Protein AF-A0A7S2EHN1-F1 (afdb_monomer_lite)

pLDDT: mean 71.37, std 20.33, range [29.14, 96.12]

Foldseek 3Di:
DDDDDDDDPPPPPDPPDFPVPDDDDVVVVLVVLCVVQVVVDDVSNVVSVVVVPPPPPPPDPCPGPLLVDDDDDDPPPPVVPDVDPVFAEDEAEQCFLVPVVVVVLVVLVCLVVVVDPDDPDPPVPDDRDDDYHYYYHHSDVVRVVNSVVVVVVD

Structure (mmCIF, N/CA/C/O backbone):
data_AF-A0A7S2EHN1-F1
#
_entry.id   AF-A0A7S2EHN1-F1
#
loop_
_atom_site.group_PDB
_atom_site.id
_atom_site.type_symbol
_atom_site.label_atom_id
_atom_site.label_alt_id
_atom_site.label_comp_id
_atom_site.label_asym_id
_atom_site.label_entity_id
_atom_site.label_seq_id
_atom_site.pdbx_PDB_ins_code
_atom_site.Cartn_x
_atom_site.Cartn_y
_atom_site.Cartn_z
_atom_site.occupancy
_atom_site.B_iso_or_equiv
_atom_site.auth_seq_id
_atom_site.auth_comp_id
_atom_site.auth_asym_id
_atom_site.auth_atom_id
_atom_site.pdbx_PDB_model_num
ATOM 1 N N . ALA A 1 1 ? -26.834 -26.355 -45.677 1.00 35.88 1 ALA A N 1
ATOM 2 C CA . ALA A 1 1 ? -25.914 -25.460 -46.399 1.00 35.88 1 ALA A CA 1
ATOM 3 C C . ALA A 1 1 ? -26.616 -24.118 -46.458 1.00 35.88 1 ALA A C 1
ATOM 5 O O . ALA A 1 1 ? -27.727 -24.086 -46.959 1.00 35.88 1 ALA A O 1
ATOM 6 N N . ASP A 1 2 ? -26.132 -23.034 -45.881 1.00 37.81 2 ASP A N 1
ATOM 7 C CA . ASP A 1 2 ? -24.810 -22.707 -45.351 1.00 37.81 2 ASP A CA 1
ATOM 8 C C . ASP A 1 2 ? -25.031 -21.462 -44.469 1.00 37.81 2 ASP A C 1
ATOM 10 O O . ASP A 1 2 ? -25.586 -20.479 -44.957 1.00 37.81 2 ASP A O 1
ATOM 14 N N . GLU A 1 3 ? -24.723 -21.527 -43.170 1.00 37.56 3 GLU A N 1
ATOM 15 C CA . GLU A 1 3 ? -24.782 -20.353 -42.289 1.00 37.56 3 GLU A CA 1
ATOM 16 C C . GLU A 1 3 ? -23.398 -19.704 -42.254 1.00 37.56 3 GLU A C 1
ATOM 18 O O . GLU A 1 3 ? -22.495 -20.149 -41.546 1.00 37.56 3 GLU A O 1
ATOM 23 N N . GLY A 1 4 ? -23.226 -18.658 -43.062 1.00 33.03 4 GLY A N 1
ATOM 24 C CA . GLY A 1 4 ? -22.021 -17.836 -43.089 1.00 33.03 4 GLY A CA 1
ATOM 25 C C . GLY A 1 4 ? -21.956 -16.903 -41.882 1.00 33.03 4 GLY A C 1
ATOM 26 O O . GLY A 1 4 ? -22.413 -15.763 -41.946 1.00 33.03 4 GLY A O 1
ATOM 27 N N . GLY A 1 5 ? -21.377 -17.383 -40.781 1.00 31.23 5 GLY A N 1
ATOM 28 C CA . GLY A 1 5 ? -20.965 -16.558 -39.647 1.00 31.23 5 GLY A CA 1
ATOM 29 C C . GL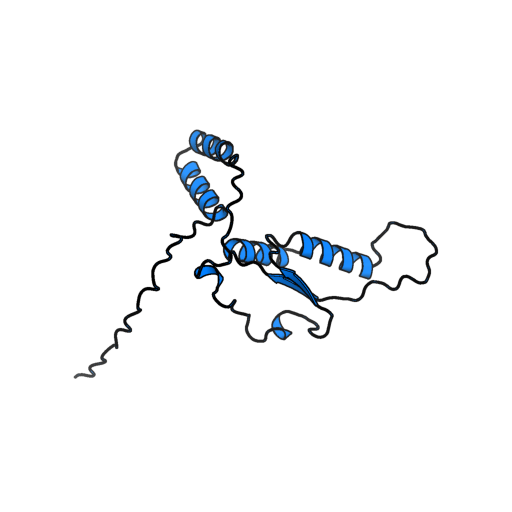Y A 1 5 ? -19.743 -15.710 -40.005 1.00 31.23 5 GLY A C 1
ATOM 30 O O . GLY A 1 5 ? -18.620 -16.208 -40.024 1.00 31.23 5 GLY A O 1
ATOM 31 N N . GLY A 1 6 ? -19.957 -14.425 -40.287 1.00 30.45 6 GLY A N 1
ATOM 32 C CA . GLY A 1 6 ? -18.884 -13.441 -40.416 1.00 30.45 6 GLY A CA 1
ATOM 33 C C . GLY A 1 6 ? -18.370 -13.036 -39.037 1.00 30.45 6 GLY A C 1
ATOM 34 O O . GLY A 1 6 ? -19.030 -12.278 -38.329 1.00 30.45 6 GLY A O 1
ATOM 35 N N . ALA A 1 7 ? -17.202 -13.547 -38.647 1.00 35.38 7 ALA A N 1
ATOM 36 C CA . ALA A 1 7 ? -16.459 -13.031 -37.507 1.00 35.38 7 ALA A CA 1
ATOM 37 C C . ALA A 1 7 ? -16.004 -11.601 -37.833 1.00 35.38 7 ALA A C 1
ATOM 39 O O . ALA A 1 7 ? -15.205 -11.391 -38.743 1.00 35.38 7 ALA A O 1
ATOM 40 N N . ALA A 1 8 ? -16.546 -10.614 -37.119 1.00 35.53 8 ALA A N 1
ATOM 41 C CA . ALA A 1 8 ? -16.026 -9.258 -37.149 1.00 35.53 8 ALA A CA 1
ATOM 42 C C . ALA A 1 8 ? -14.640 -9.271 -36.492 1.00 35.53 8 ALA A C 1
ATOM 44 O O . ALA A 1 8 ? -14.522 -9.461 -35.280 1.00 35.53 8 ALA A O 1
ATOM 45 N N . GLU A 1 9 ? -13.595 -9.117 -37.302 1.00 34.88 9 GLU A N 1
ATOM 46 C CA . GLU A 1 9 ? -12.250 -8.848 -36.813 1.00 34.88 9 GLU A CA 1
ATOM 47 C C . GLU A 1 9 ? -12.276 -7.487 -36.108 1.00 34.88 9 GLU A C 1
ATOM 49 O O . GLU A 1 9 ? -12.417 -6.437 -36.732 1.00 34.88 9 GLU A O 1
ATOM 54 N N . VAL A 1 10 ? -12.222 -7.512 -34.776 1.00 35.62 10 VAL A N 1
ATOM 55 C CA . VAL A 1 10 ? -12.001 -6.310 -33.974 1.00 35.62 10 VAL A CA 1
ATOM 56 C C . VAL A 1 10 ? -10.528 -5.967 -34.135 1.00 35.62 10 VAL A C 1
ATOM 58 O O . VAL A 1 10 ? -9.662 -6.601 -33.534 1.00 35.62 10 VAL A O 1
ATOM 61 N N . GLU A 1 11 ? -10.253 -4.998 -34.999 1.00 30.80 11 GLU A N 1
ATOM 62 C CA . GLU A 1 11 ? -8.939 -4.390 -35.159 1.00 30.80 11 GLU A CA 1
ATOM 63 C C . GLU A 1 11 ? -8.560 -3.733 -33.822 1.00 30.80 11 GLU A C 1
ATOM 65 O O . GLU A 1 11 ? -9.070 -2.678 -33.444 1.00 30.80 11 GLU A O 1
ATOM 70 N N . VAL A 1 12 ? -7.731 -4.424 -33.037 1.00 37.00 12 VAL A N 1
ATOM 71 C CA . VAL A 1 12 ? -7.221 -3.906 -31.768 1.00 37.00 12 VAL A CA 1
ATOM 72 C C . VAL A 1 12 ? -6.126 -2.905 -32.114 1.00 37.00 12 VAL A C 1
ATOM 74 O O . VAL A 1 12 ? -4.982 -3.283 -32.368 1.00 37.00 12 VAL A O 1
ATOM 77 N N . GLU A 1 13 ? -6.497 -1.629 -32.181 1.00 29.14 13 GLU A N 1
ATOM 78 C CA . GLU A 1 13 ? -5.569 -0.520 -32.385 1.00 29.14 13 GLU A CA 1
ATOM 79 C C . GLU A 1 13 ? -4.458 -0.597 -31.322 1.00 29.14 13 GLU A C 1
ATOM 81 O O . GLU A 1 13 ? -4.717 -0.577 -30.113 1.00 29.14 13 GLU A O 1
ATOM 86 N N . ALA A 1 14 ? -3.211 -0.773 -31.768 1.00 37.44 14 ALA A N 1
ATOM 87 C CA . ALA A 1 14 ? -2.070 -0.891 -30.870 1.00 37.44 14 ALA A CA 1
ATOM 88 C C . ALA A 1 14 ? -1.958 0.391 -30.025 1.00 37.44 14 ALA A C 1
ATOM 90 O O . ALA A 1 14 ? -2.005 1.490 -30.586 1.00 37.44 14 ALA A O 1
ATOM 91 N N . PRO A 1 15 ? -1.806 0.295 -28.689 1.00 45.72 15 PRO A N 1
ATOM 92 C CA . PRO A 1 15 ? -1.728 1.482 -27.853 1.00 45.72 15 PRO A CA 1
ATOM 93 C C . PRO A 1 15 ? -0.548 2.352 -28.312 1.00 45.72 15 PRO A C 1
ATOM 95 O O . PRO A 1 15 ? 0.524 1.809 -28.594 1.00 45.72 15 PRO A O 1
ATOM 98 N N . PRO A 1 16 ? -0.720 3.688 -28.392 1.00 43.03 16 PRO A N 1
ATOM 99 C CA . PRO A 1 16 ? 0.319 4.573 -28.896 1.00 43.03 16 PRO A CA 1
ATOM 100 C C . PRO A 1 16 ? 1.589 4.376 -28.074 1.00 43.03 16 PRO A C 1
ATOM 102 O O . PRO A 1 16 ? 1.524 4.318 -26.841 1.00 43.03 16 PRO A O 1
ATOM 105 N N . GLY A 1 17 ? 2.699 4.196 -28.792 1.00 43.19 17 GLY A N 1
ATOM 106 C CA . GLY A 1 17 ? 3.983 3.780 -28.244 1.00 43.19 17 GLY A CA 1
ATOM 107 C C . GLY A 1 17 ? 4.423 4.650 -27.073 1.00 43.19 17 GLY A C 1
ATOM 108 O O . GLY A 1 17 ? 4.303 5.873 -27.104 1.00 43.19 17 GLY A O 1
ATOM 109 N N . ASP A 1 18 ? 4.925 3.999 -26.030 1.00 48.31 18 ASP A N 1
ATOM 110 C CA . ASP A 1 18 ? 5.527 4.674 -24.890 1.00 48.31 18 ASP A CA 1
ATOM 111 C C . ASP A 1 18 ? 6.811 5.398 -25.344 1.00 48.31 18 ASP A C 1
ATOM 113 O O . ASP A 1 18 ? 7.814 4.745 -25.637 1.00 48.31 18 ASP A O 1
ATOM 117 N N . ASP A 1 19 ? 6.823 6.738 -25.337 1.00 53.75 19 ASP A N 1
ATOM 118 C CA . ASP A 1 19 ? 8.049 7.552 -25.503 1.00 53.75 19 ASP A CA 1
ATOM 119 C C . ASP A 1 19 ? 9.120 7.222 -24.437 1.00 53.75 19 ASP A C 1
ATOM 121 O O . ASP A 1 19 ? 10.310 7.474 -24.619 1.00 53.75 19 ASP A O 1
ATOM 125 N N . ASP A 1 20 ? 8.710 6.605 -23.324 1.00 57.72 20 ASP A N 1
ATOM 126 C CA . ASP A 1 20 ? 9.580 6.173 -22.226 1.00 57.72 20 ASP A CA 1
ATOM 127 C C . ASP A 1 20 ? 10.228 4.786 -22.448 1.00 57.72 20 ASP A C 1
ATOM 129 O O . ASP A 1 20 ? 10.996 4.318 -21.598 1.00 57.72 20 ASP A O 1
ATOM 133 N N . GLY A 1 21 ? 9.918 4.107 -23.562 1.00 53.12 21 GLY A N 1
ATOM 134 C CA . GLY A 1 21 ? 10.354 2.738 -23.841 1.00 53.12 21 GLY A CA 1
ATOM 135 C C . GLY A 1 21 ? 9.736 1.679 -22.905 1.00 53.12 21 GLY A C 1
ATOM 136 O O . GLY A 1 21 ? 9.024 2.001 -21.947 1.00 53.12 21 GLY A O 1
ATOM 137 N N . PRO A 1 22 ? 9.994 0.379 -23.150 1.00 53.09 22 PRO A N 1
ATOM 138 C CA . PRO A 1 22 ? 9.410 -0.699 -22.356 1.00 53.09 22 PRO A CA 1
ATOM 139 C C . PRO A 1 22 ? 9.868 -0.618 -20.893 1.00 53.09 22 PRO A C 1
ATOM 141 O O . PRO A 1 22 ? 11.066 -0.636 -20.592 1.00 53.09 22 PRO A O 1
ATOM 144 N N . TYR A 1 23 ? 8.910 -0.566 -19.960 1.00 52.81 23 TYR A N 1
ATOM 145 C CA . TYR A 1 23 ? 9.203 -0.603 -18.527 1.00 52.81 23 TYR A CA 1
ATOM 146 C C . TYR A 1 23 ? 9.753 -1.973 -18.130 1.00 52.81 23 TYR A C 1
ATOM 148 O O . TYR A 1 23 ? 9.017 -2.903 -17.804 1.00 52.81 23 TYR A O 1
ATOM 156 N N . VAL A 1 24 ? 11.076 -2.089 -18.105 1.00 55.31 24 VAL A N 1
ATOM 157 C CA . VAL A 1 24 ? 11.746 -3.214 -17.462 1.00 55.31 24 VAL A CA 1
ATOM 158 C C . VAL A 1 24 ? 11.722 -2.999 -15.953 1.00 55.31 24 VAL A C 1
ATOM 160 O O . VAL A 1 24 ? 12.460 -2.191 -15.387 1.00 55.31 24 VAL A O 1
ATOM 163 N N . ASN A 1 25 ? 10.841 -3.731 -15.281 1.00 54.56 25 ASN A N 1
ATOM 164 C CA . ASN A 1 25 ? 10.867 -3.859 -13.832 1.00 54.56 25 ASN A CA 1
ATOM 165 C C . ASN A 1 25 ? 12.254 -4.393 -13.398 1.00 54.56 25 ASN A C 1
ATOM 167 O O . ASN A 1 25 ? 12.661 -5.496 -13.751 1.00 54.56 25 ASN A O 1
ATOM 171 N N . PRO A 1 26 ? 13.035 -3.642 -12.608 1.00 52.22 26 PRO A N 1
ATOM 172 C CA . PRO A 1 26 ? 14.386 -4.076 -12.256 1.00 52.22 26 PRO A CA 1
ATOM 173 C C . PRO A 1 26 ? 14.398 -5.344 -11.388 1.00 52.22 26 PRO A C 1
ATOM 175 O O . PRO A 1 26 ? 15.424 -6.008 -11.306 1.00 52.22 26 PRO A O 1
ATOM 178 N N . TRP A 1 27 ? 13.271 -5.687 -10.757 1.00 49.56 27 TRP A N 1
ATOM 179 C CA . TRP A 1 27 ? 13.116 -6.889 -9.936 1.00 49.56 27 TRP A CA 1
ATOM 180 C C . TRP A 1 27 ? 12.951 -8.143 -10.795 1.00 49.56 27 TRP A C 1
ATOM 182 O O . TRP A 1 27 ? 13.720 -9.083 -10.643 1.00 49.56 27 TRP A O 1
ATOM 192 N N . THR A 1 28 ? 12.063 -8.109 -11.780 1.00 54.47 28 THR A N 1
ATOM 193 C CA . THR A 1 28 ? 11.822 -9.239 -12.686 1.00 54.47 28 THR A CA 1
ATOM 194 C C . THR A 1 28 ? 12.931 -9.347 -13.727 1.00 54.47 28 THR A C 1
ATOM 196 O O . THR A 1 28 ? 13.348 -10.441 -14.076 1.00 54.47 28 THR A O 1
ATOM 199 N N . ALA A 1 29 ? 13.535 -8.228 -14.141 1.00 57.22 29 ALA A N 1
ATOM 200 C CA . ALA A 1 29 ? 14.765 -8.247 -14.932 1.00 57.22 29 ALA A CA 1
ATOM 201 C C . ALA A 1 29 ? 15.981 -8.780 -14.149 1.00 57.22 29 ALA A C 1
ATOM 203 O O . ALA A 1 29 ? 16.960 -9.201 -14.768 1.00 57.22 29 ALA A O 1
ATOM 204 N N . ALA A 1 30 ? 15.964 -8.734 -12.812 1.00 55.44 30 ALA A N 1
ATOM 205 C CA . ALA A 1 30 ? 16.976 -9.375 -11.974 1.00 55.44 30 ALA A CA 1
ATOM 206 C C . ALA A 1 30 ? 16.683 -10.869 -11.776 1.00 55.44 30 ALA A C 1
ATOM 208 O O . ALA A 1 30 ? 17.623 -11.657 -11.812 1.00 55.44 30 ALA A O 1
ATOM 209 N N . GLU A 1 31 ? 15.414 -11.256 -11.624 1.00 54.91 31 GLU A N 1
ATOM 210 C CA . GLU A 1 31 ? 14.977 -12.659 -11.569 1.00 54.91 31 GLU A CA 1
ATOM 211 C C . GLU A 1 31 ? 15.265 -13.378 -12.891 1.00 54.91 31 GLU A C 1
ATOM 213 O O . GLU A 1 31 ? 16.001 -14.356 -12.884 1.00 54.91 31 GLU A O 1
ATOM 218 N N . LEU A 1 32 ? 14.858 -12.813 -14.032 1.00 58.16 32 LEU A N 1
ATOM 219 C CA . LEU A 1 32 ? 15.168 -13.345 -15.366 1.00 58.16 32 LEU A CA 1
ATOM 220 C C . LEU A 1 32 ? 16.678 -13.411 -15.632 1.00 58.16 32 LEU A C 1
ATOM 222 O O . LEU A 1 32 ? 17.167 -14.381 -16.203 1.00 58.16 32 LEU A O 1
ATOM 226 N N . ARG A 1 33 ? 17.457 -12.405 -15.195 1.00 59.53 33 ARG A N 1
ATOM 227 C CA . ARG A 1 33 ? 18.929 -12.460 -15.291 1.00 59.53 33 ARG A CA 1
ATOM 228 C C . ARG A 1 33 ? 19.527 -13.538 -14.400 1.00 59.53 33 ARG A C 1
ATOM 230 O O . ARG A 1 33 ? 20.562 -14.088 -14.759 1.00 59.53 33 ARG A O 1
ATOM 237 N N . LEU A 1 34 ? 18.936 -13.800 -13.237 1.00 57.56 34 LEU A N 1
ATOM 238 C CA . LEU A 1 34 ? 19.396 -14.845 -12.333 1.00 57.56 34 LEU A CA 1
ATOM 239 C C . LEU A 1 34 ? 19.057 -16.225 -12.898 1.00 57.56 34 LEU A C 1
ATOM 241 O O . LEU A 1 34 ? 19.932 -17.079 -12.907 1.00 57.56 34 LEU A O 1
ATOM 245 N N . GLU A 1 35 ? 17.847 -16.421 -13.413 1.00 60.66 35 GLU A N 1
ATOM 246 C CA . GLU A 1 35 ? 17.418 -17.653 -14.082 1.00 60.66 35 GLU A CA 1
ATOM 247 C C . GLU A 1 35 ? 18.287 -17.948 -15.312 1.00 60.66 35 GLU A C 1
ATOM 249 O O . GLU A 1 35 ? 18.833 -19.046 -15.428 1.00 60.66 35 GLU A O 1
ATOM 254 N N . ALA A 1 36 ? 18.528 -16.944 -16.162 1.00 59.84 36 ALA A N 1
ATOM 255 C CA . ALA A 1 36 ? 19.433 -17.058 -17.304 1.00 59.84 36 ALA A CA 1
ATOM 256 C C . ALA A 1 36 ? 20.882 -17.358 -16.875 1.00 59.84 36 ALA A C 1
ATOM 258 O O . ALA A 1 36 ? 21.527 -18.244 -17.428 1.00 59.84 36 ALA A O 1
ATOM 259 N N . ALA A 1 37 ? 21.397 -16.683 -15.841 1.00 59.31 37 ALA A N 1
ATOM 260 C CA . ALA A 1 37 ? 22.756 -16.915 -15.346 1.00 59.31 37 ALA A CA 1
ATOM 261 C C . ALA A 1 37 ? 22.923 -18.266 -14.624 1.00 59.31 37 ALA A C 1
ATOM 263 O O . ALA A 1 37 ? 24.029 -18.797 -14.576 1.00 59.31 37 ALA A O 1
ATOM 264 N N . VAL A 1 38 ? 21.852 -18.819 -14.044 1.00 62.25 38 VAL A N 1
ATOM 265 C CA . VAL A 1 38 ? 21.837 -20.172 -13.466 1.00 62.25 38 VAL A CA 1
ATOM 266 C C . VAL A 1 38 ? 21.855 -21.224 -14.576 1.00 62.25 38 VAL A C 1
ATOM 268 O O . VAL A 1 38 ? 22.562 -22.220 -14.433 1.00 62.25 38 VAL A O 1
ATOM 271 N N . ALA A 1 39 ? 21.167 -20.976 -15.695 1.00 64.75 39 ALA A N 1
ATOM 272 C CA . ALA A 1 39 ? 21.238 -21.827 -16.882 1.00 64.75 39 ALA A CA 1
ATOM 273 C C . ALA A 1 39 ? 22.639 -21.831 -17.535 1.00 64.75 39 ALA A C 1
ATOM 275 O O . ALA A 1 39 ? 23.054 -22.851 -18.079 1.00 64.75 39 ALA A O 1
ATOM 276 N N . GLU A 1 40 ? 23.397 -20.732 -17.429 1.00 63.44 40 GLU A N 1
ATOM 277 C CA . GLU A 1 40 ? 24.760 -20.593 -17.981 1.00 63.44 40 GLU A CA 1
ATOM 278 C C . GLU A 1 40 ? 25.902 -21.052 -17.039 1.00 63.44 40 GLU A C 1
ATOM 280 O O . GLU A 1 40 ? 27.069 -21.060 -17.436 1.00 63.44 40 GLU A O 1
ATOM 285 N N . GLY A 1 41 ? 25.603 -21.479 -15.805 1.00 63.50 41 GLY A N 1
ATOM 286 C CA . GLY A 1 41 ? 26.577 -22.075 -14.876 1.00 63.50 41 GLY A CA 1
ATOM 287 C C . GLY A 1 41 ? 27.144 -21.148 -13.782 1.00 63.50 41 GLY A C 1
ATOM 288 O O . GLY A 1 41 ? 27.000 -19.925 -13.779 1.00 63.50 41 GLY A O 1
ATOM 289 N N . GLY A 1 42 ? 27.800 -21.756 -12.782 1.00 61.31 42 GLY A N 1
ATOM 290 C CA . GLY A 1 42 ? 28.053 -21.151 -11.460 1.00 61.31 42 GLY A CA 1
ATOM 291 C C . GLY A 1 42 ? 28.890 -19.862 -11.421 1.00 61.31 42 GLY A C 1
ATOM 292 O O . GLY A 1 42 ? 28.671 -19.017 -10.545 1.00 61.31 42 GLY A O 1
ATOM 293 N N . ASP A 1 43 ? 29.809 -19.662 -12.369 1.00 61.12 43 ASP A N 1
ATOM 294 C CA . ASP A 1 43 ? 30.642 -18.450 -12.426 1.00 61.12 43 ASP A CA 1
ATOM 295 C C . ASP A 1 43 ? 29.865 -17.224 -12.947 1.00 61.12 43 ASP A C 1
ATOM 297 O O . ASP A 1 43 ? 30.078 -16.099 -12.474 1.00 61.12 43 ASP A O 1
ATOM 301 N N . ALA A 1 44 ? 28.891 -17.432 -13.842 1.00 58.78 44 ALA A N 1
ATOM 302 C CA . ALA A 1 44 ? 27.990 -16.388 -14.334 1.00 58.78 44 ALA A CA 1
ATOM 303 C C . ALA A 1 44 ? 27.053 -15.895 -13.217 1.00 58.78 44 ALA A C 1
ATOM 305 O O . ALA A 1 44 ? 26.928 -14.686 -12.987 1.00 58.78 44 ALA A O 1
ATOM 306 N N . ALA A 1 45 ? 26.497 -16.820 -12.427 1.00 56.22 45 ALA A N 1
ATOM 307 C CA . ALA A 1 45 ? 25.672 -16.504 -11.261 1.00 56.22 45 ALA A CA 1
ATOM 308 C C . ALA A 1 45 ? 26.436 -15.684 -10.199 1.00 56.22 45 ALA A C 1
ATOM 310 O O . ALA A 1 45 ? 25.895 -14.741 -9.607 1.00 56.22 45 ALA A O 1
ATOM 311 N N . ARG A 1 46 ? 27.726 -15.983 -9.977 1.00 58.16 46 ARG A N 1
ATOM 312 C CA . ARG A 1 46 ? 28.581 -15.230 -9.041 1.00 58.16 46 ARG A CA 1
ATOM 313 C C . ARG A 1 46 ? 28.894 -13.815 -9.548 1.00 58.16 46 ARG A C 1
ATOM 315 O O . ARG A 1 46 ? 28.918 -12.873 -8.750 1.00 58.16 46 ARG A O 1
ATOM 322 N N . ARG A 1 47 ? 29.069 -13.637 -10.863 1.00 58.31 47 ARG A N 1
ATOM 323 C CA . ARG A 1 47 ? 29.245 -12.324 -11.520 1.00 58.31 47 ARG A CA 1
ATOM 324 C C . ARG A 1 47 ? 27.974 -11.471 -11.462 1.00 58.31 47 ARG A C 1
ATOM 326 O O . ARG A 1 47 ? 28.062 -10.287 -11.134 1.00 58.31 47 ARG A O 1
ATOM 333 N N . ALA A 1 48 ? 26.805 -12.073 -11.693 1.00 56.75 48 ALA A N 1
ATOM 334 C CA . ALA A 1 48 ? 25.503 -11.407 -11.607 1.00 56.75 48 ALA A CA 1
ATOM 335 C C . ALA A 1 48 ? 25.230 -10.854 -10.195 1.00 56.75 48 ALA A C 1
ATOM 337 O O . ALA A 1 48 ? 24.845 -9.694 -10.041 1.00 56.75 48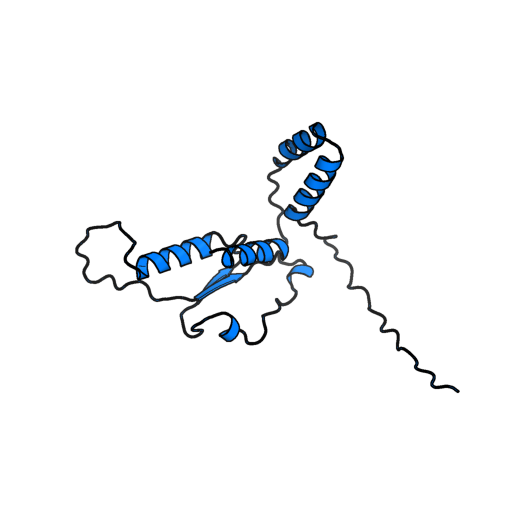 ALA A O 1
ATOM 338 N N . ARG A 1 49 ? 25.547 -11.632 -9.148 1.00 56.91 49 ARG A N 1
ATOM 339 C CA . ARG A 1 49 ? 25.436 -11.190 -7.743 1.00 56.91 49 ARG A CA 1
ATOM 340 C C . ARG A 1 49 ? 26.326 -9.984 -7.417 1.00 56.91 49 ARG A C 1
ATOM 342 O O . ARG A 1 49 ? 25.924 -9.131 -6.629 1.00 56.91 49 ARG A O 1
ATOM 349 N N . ARG A 1 50 ? 27.518 -9.882 -8.023 1.00 54.28 50 ARG A N 1
ATOM 350 C CA . ARG A 1 50 ? 28.468 -8.776 -7.789 1.00 54.28 50 ARG A CA 1
ATOM 351 C C . ARG A 1 50 ? 28.065 -7.478 -8.498 1.00 54.28 50 ARG A C 1
ATOM 353 O O . ARG A 1 50 ? 28.294 -6.401 -7.952 1.00 54.28 50 ARG A O 1
ATOM 360 N N . ASN A 1 51 ? 27.441 -7.572 -9.675 1.00 53.25 51 ASN A N 1
ATOM 361 C CA . ASN A 1 51 ? 27.000 -6.412 -10.462 1.00 53.25 51 ASN A CA 1
ATOM 362 C C . ASN A 1 51 ? 25.703 -5.762 -9.955 1.00 53.25 51 ASN A C 1
ATOM 364 O O . ASN A 1 51 ? 25.365 -4.663 -10.387 1.00 53.25 51 ASN A O 1
ATOM 368 N N . ASN A 1 52 ? 25.034 -6.354 -8.963 1.00 54.69 52 ASN A N 1
ATOM 369 C CA . ASN A 1 52 ? 23.849 -5.771 -8.323 1.00 54.69 52 ASN A CA 1
ATOM 370 C C . ASN A 1 52 ? 24.173 -4.578 -7.386 1.00 54.69 52 ASN A C 1
ATOM 372 O O . ASN A 1 52 ? 23.355 -4.160 -6.569 1.00 54.69 52 ASN A O 1
ATOM 376 N N . LYS A 1 53 ? 25.398 -4.037 -7.478 1.00 52.25 53 LYS A N 1
ATOM 377 C CA . LYS A 1 53 ? 25.911 -2.908 -6.687 1.00 52.25 53 LYS A CA 1
ATOM 378 C C . LYS A 1 53 ? 25.755 -1.554 -7.386 1.00 52.25 53 LYS A C 1
ATOM 380 O O . LYS A 1 53 ? 26.111 -0.530 -6.803 1.00 52.25 53 LYS A O 1
ATOM 385 N N . ASN A 1 54 ? 25.164 -1.516 -8.582 1.00 47.78 54 ASN A N 1
ATOM 386 C CA . ASN A 1 54 ? 24.650 -0.269 -9.140 1.00 47.78 54 ASN A CA 1
ATOM 387 C C . ASN A 1 54 ? 23.332 0.077 -8.443 1.00 47.78 54 ASN A C 1
ATOM 389 O O . ASN A 1 54 ? 22.244 -0.251 -8.904 1.00 47.78 54 ASN A O 1
ATOM 393 N N . ARG A 1 55 ? 23.463 0.779 -7.311 1.00 58.94 55 ARG A N 1
ATOM 394 C CA . ARG A 1 55 ? 22.389 1.457 -6.565 1.00 58.94 55 ARG A CA 1
ATOM 395 C C . ARG A 1 55 ? 21.816 2.636 -7.363 1.00 58.94 55 ARG A C 1
ATOM 397 O O . ARG A 1 55 ? 21.629 3.721 -6.813 1.00 58.94 55 ARG A O 1
ATOM 404 N N . PHE A 1 56 ? 21.592 2.462 -8.662 1.00 50.19 56 PHE A N 1
ATOM 405 C CA . PHE A 1 56 ? 20.864 3.450 -9.430 1.00 50.19 56 PHE A CA 1
ATOM 406 C C . PHE A 1 56 ? 19.431 3.395 -8.917 1.00 50.19 56 PHE A C 1
ATOM 408 O O . PHE A 1 56 ? 18.709 2.418 -9.123 1.00 50.19 56 PHE A O 1
ATOM 415 N N . ARG A 1 57 ? 19.046 4.417 -8.151 1.00 53.97 57 ARG A N 1
ATOM 416 C CA . ARG A 1 57 ? 17.643 4.661 -7.850 1.00 53.97 57 ARG A CA 1
ATOM 417 C C . ARG A 1 57 ? 17.028 4.988 -9.200 1.00 53.97 57 ARG A C 1
ATOM 419 O O . ARG A 1 57 ? 17.219 6.085 -9.704 1.00 53.97 57 ARG A O 1
ATOM 426 N N . GLN A 1 58 ? 16.402 3.994 -9.823 1.00 66.62 58 GLN A N 1
ATOM 427 C CA . GLN A 1 58 ? 15.550 4.209 -10.983 1.00 66.62 58 GLN A CA 1
ATOM 428 C C . GLN A 1 58 ? 14.545 5.293 -10.574 1.00 66.62 58 GLN A C 1
ATOM 430 O O . GLN A 1 58 ? 13.677 5.038 -9.733 1.00 66.62 58 GLN A O 1
ATOM 435 N N . HIS A 1 59 ? 14.750 6.521 -11.064 1.00 73.62 59 HIS A N 1
ATOM 436 C CA . HIS A 1 59 ? 13.792 7.600 -10.892 1.00 73.62 59 HIS A CA 1
ATOM 437 C C . HIS A 1 59 ? 12.582 7.209 -11.724 1.00 73.62 59 HIS A C 1
ATOM 439 O O . HIS A 1 59 ? 12.643 7.131 -12.948 1.00 73.62 59 HIS A O 1
ATOM 445 N N . VAL A 1 60 ? 11.494 6.890 -11.039 1.00 82.81 60 VAL A N 1
ATOM 446 C CA . VAL A 1 60 ? 10.211 6.700 -11.696 1.00 82.81 60 VAL A CA 1
ATOM 447 C C . VAL A 1 60 ? 9.733 8.086 -12.103 1.00 82.81 60 VAL A C 1
ATOM 449 O O . VAL A 1 60 ? 9.696 8.973 -11.255 1.00 82.81 60 VAL A O 1
ATOM 452 N N . ASN A 1 61 ? 9.375 8.278 -13.369 1.00 85.06 61 ASN A N 1
ATOM 453 C CA . ASN A 1 61 ? 8.619 9.449 -13.791 1.00 85.06 61 ASN A CA 1
ATOM 454 C C . ASN A 1 61 ? 7.131 9.187 -13.495 1.00 85.06 61 ASN A C 1
ATOM 456 O O . ASN A 1 61 ? 6.527 8.425 -14.246 1.00 85.06 61 ASN A O 1
ATOM 460 N N . PRO A 1 62 ? 6.525 9.753 -12.433 1.00 85.81 62 PRO A N 1
ATOM 461 C CA . PRO A 1 62 ? 5.111 9.523 -12.127 1.00 85.81 62 PRO A CA 1
ATOM 462 C C . PRO A 1 62 ? 4.169 10.113 -13.187 1.00 85.81 62 PRO A C 1
ATOM 464 O O . PRO A 1 62 ? 3.004 9.742 -13.230 1.00 85.81 62 PRO A O 1
ATOM 467 N N . LEU A 1 63 ? 4.669 11.003 -14.051 1.00 88.19 63 LEU A N 1
ATOM 468 C CA . LEU A 1 63 ? 3.916 11.605 -15.149 1.00 88.19 63 LEU A CA 1
ATOM 469 C C . LEU A 1 63 ? 3.987 10.775 -16.438 1.00 88.19 63 LEU A C 1
ATOM 471 O O . LEU A 1 63 ? 3.416 11.179 -17.444 1.00 88.19 63 LEU A O 1
ATOM 475 N N . ALA A 1 64 ? 4.675 9.631 -16.453 1.00 87.44 64 ALA A N 1
ATOM 476 C CA . ALA A 1 64 ? 4.647 8.737 -17.607 1.00 87.44 64 ALA A CA 1
ATOM 477 C C . ALA A 1 64 ? 3.219 8.214 -17.835 1.00 87.44 64 ALA A C 1
ATOM 479 O O . ALA A 1 64 ? 2.549 7.817 -16.879 1.00 87.44 64 ALA A O 1
ATOM 480 N N . ARG A 1 65 ? 2.765 8.158 -19.094 1.00 85.06 65 ARG A N 1
ATOM 481 C CA . ARG A 1 65 ? 1.391 7.763 -19.469 1.00 85.06 65 ARG A CA 1
ATOM 482 C C . ARG A 1 65 ? 0.961 6.432 -18.843 1.00 85.06 65 ARG A C 1
ATOM 484 O O . ARG A 1 65 ? -0.147 6.327 -18.329 1.00 85.06 65 ARG A O 1
ATOM 491 N N . ARG A 1 66 ? 1.866 5.450 -18.788 1.00 82.88 66 ARG A N 1
ATOM 492 C CA . ARG A 1 66 ? 1.629 4.139 -18.156 1.00 82.88 66 ARG A CA 1
ATOM 493 C C . ARG A 1 66 ? 1.258 4.194 -16.665 1.00 82.88 66 ARG A C 1
ATOM 495 O O . ARG A 1 66 ? 0.685 3.240 -16.159 1.00 82.88 66 ARG A O 1
ATOM 502 N N . PHE A 1 67 ? 1.607 5.272 -15.956 1.00 86.12 67 PHE A N 1
ATOM 503 C CA . PHE A 1 67 ? 1.248 5.491 -14.548 1.00 86.12 67 PHE A CA 1
ATOM 504 C C . PHE A 1 67 ? 0.080 6.468 -14.367 1.00 86.12 67 PHE A C 1
ATOM 506 O O . PHE A 1 67 ? -0.351 6.683 -13.239 1.00 86.12 67 PHE A O 1
ATOM 513 N N . GLN A 1 68 ? -0.433 7.052 -15.454 1.00 86.31 68 GLN A N 1
ATOM 514 C CA . GLN A 1 68 ? -1.627 7.903 -15.438 1.00 86.31 68 GLN A CA 1
ATOM 515 C C . GLN A 1 68 ? -2.926 7.105 -15.643 1.00 86.31 68 GLN A C 1
ATOM 517 O O . GLN A 1 68 ? -4.012 7.681 -15.633 1.00 86.31 68 GLN A O 1
ATOM 522 N N . MET A 1 69 ? -2.828 5.789 -15.840 1.00 80.00 69 MET A N 1
ATOM 523 C CA . MET A 1 69 ? -3.993 4.913 -15.929 1.00 80.00 69 MET A CA 1
ATOM 524 C C . MET A 1 69 ? -4.694 4.830 -14.564 1.00 80.00 69 MET A C 1
ATOM 526 O O . MET A 1 69 ? -4.008 4.645 -13.554 1.00 80.00 69 MET A O 1
ATOM 530 N N . PRO A 1 70 ? -6.034 4.945 -14.510 1.00 82.31 70 PRO A N 1
ATOM 531 C CA . PRO A 1 70 ? -6.784 4.692 -13.286 1.00 82.31 70 PRO A CA 1
ATOM 532 C C . PRO A 1 70 ? -6.468 3.304 -12.722 1.00 82.31 70 PRO A C 1
ATOM 534 O O . PRO A 1 70 ? -6.349 2.335 -13.469 1.00 82.31 70 PRO A O 1
ATOM 537 N N . THR A 1 71 ? -6.330 3.209 -11.401 1.00 78.81 71 THR A N 1
ATOM 538 C CA . THR 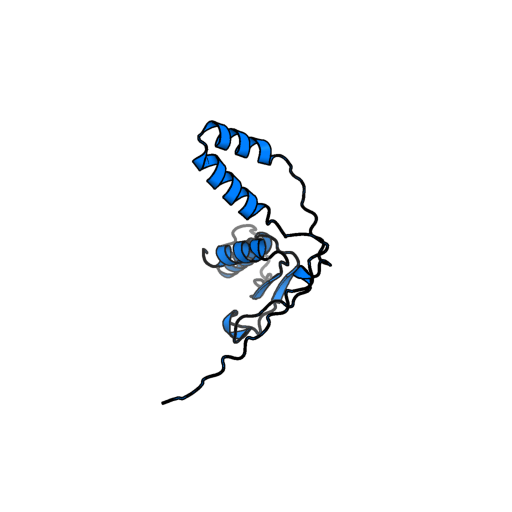A 1 71 ? -6.172 1.919 -10.722 1.00 78.81 71 THR A CA 1
ATOM 539 C C . THR A 1 71 ? -7.520 1.217 -10.648 1.00 78.81 71 THR A C 1
ATOM 541 O O . THR A 1 71 ? -8.459 1.760 -10.064 1.00 78.81 71 THR A O 1
ATOM 544 N N . ASP A 1 72 ? -7.591 -0.008 -11.163 1.00 81.25 72 ASP A N 1
ATOM 545 C CA . ASP A 1 72 ? -8.767 -0.857 -10.995 1.00 81.25 72 ASP A CA 1
ATOM 546 C C . ASP A 1 72 ? -8.921 -1.268 -9.525 1.00 81.25 72 ASP A C 1
ATOM 548 O O . ASP A 1 72 ? -8.001 -1.805 -8.896 1.00 81.25 72 ASP A O 1
ATOM 552 N N . LEU A 1 73 ? -10.100 -1.001 -8.969 1.00 84.69 73 LEU A N 1
ATOM 553 C CA . LEU A 1 73 ? -10.480 -1.442 -7.631 1.00 84.69 73 LEU A CA 1
ATOM 554 C C . LEU A 1 73 ? -11.209 -2.790 -7.719 1.00 84.69 73 LEU A C 1
ATOM 556 O O . LEU A 1 73 ? -11.875 -3.056 -8.718 1.00 84.69 73 LEU A O 1
ATOM 560 N N . PRO A 1 74 ? -11.105 -3.649 -6.689 1.00 85.75 74 PRO A N 1
ATOM 561 C CA . PRO A 1 74 ? -11.869 -4.888 -6.654 1.00 85.75 74 PRO A CA 1
ATOM 562 C C . PRO A 1 74 ? -13.375 -4.608 -6.592 1.00 85.75 74 PRO A C 1
ATOM 564 O O . PRO A 1 74 ? -13.815 -3.616 -6.004 1.00 85.75 74 PRO A O 1
ATOM 567 N N . ASP A 1 75 ? -14.171 -5.523 -7.143 1.00 91.25 75 ASP A N 1
ATOM 568 C CA . ASP A 1 75 ? -15.628 -5.441 -7.068 1.00 91.25 75 ASP A CA 1
ATOM 569 C C . ASP A 1 75 ? -16.103 -5.348 -5.609 1.00 91.25 75 ASP A C 1
ATOM 571 O O . ASP A 1 75 ? -15.580 -6.007 -4.702 1.00 91.25 75 ASP A O 1
ATOM 575 N N . GLY A 1 76 ? -17.100 -4.495 -5.367 1.00 90.25 76 GLY A N 1
ATOM 576 C CA . GLY A 1 76 ? -17.665 -4.286 -4.031 1.00 90.25 76 GLY A CA 1
ATOM 577 C C . GLY A 1 76 ? -16.780 -3.488 -3.066 1.00 90.25 76 GLY A C 1
ATOM 578 O O . GLY A 1 76 ? -17.092 -3.424 -1.875 1.00 90.25 76 GLY A O 1
ATOM 579 N N . TRP A 1 77 ? -15.697 -2.867 -3.544 1.00 92.06 77 TRP A N 1
ATOM 580 C CA . TRP A 1 77 ? -14.897 -1.944 -2.739 1.00 92.06 77 TRP A CA 1
ATOM 581 C C . TRP A 1 77 ? -15.751 -0.765 -2.216 1.00 92.06 77 TRP A C 1
ATOM 583 O O . TRP A 1 77 ? -16.602 -0.263 -2.954 1.00 92.06 77 TRP A O 1
ATOM 593 N N . PRO A 1 78 ? -15.547 -0.286 -0.969 1.00 93.75 78 PRO A N 1
ATOM 594 C CA . PRO A 1 78 ? -14.568 -0.743 0.029 1.00 93.75 78 PRO A CA 1
ATOM 595 C C . PRO A 1 78 ? -15.015 -1.949 0.871 1.00 93.75 78 PRO A C 1
ATOM 597 O O . PRO A 1 78 ? -14.187 -2.544 1.558 1.00 93.75 78 PRO A O 1
ATOM 600 N N . ASN A 1 79 ? -16.295 -2.324 0.815 1.00 94.94 79 ASN A N 1
ATOM 601 C CA . ASN A 1 79 ? -16.895 -3.335 1.695 1.00 94.94 79 ASN A CA 1
ATOM 602 C C . ASN A 1 79 ? -16.308 -4.743 1.510 1.00 94.94 79 ASN A C 1
ATOM 604 O O . ASN A 1 79 ? -16.343 -5.547 2.432 1.00 94.94 79 ASN A O 1
ATOM 608 N N . SER A 1 80 ? -15.775 -5.058 0.328 1.00 92.69 80 SER A N 1
ATOM 609 C CA . SER A 1 80 ? -15.114 -6.342 0.068 1.00 92.69 80 SER A CA 1
ATOM 610 C C . SER A 1 80 ? -13.687 -6.433 0.626 1.00 92.69 80 SER A C 1
ATOM 612 O O . SER A 1 80 ? -13.110 -7.519 0.624 1.00 92.69 80 SER A O 1
ATOM 614 N N . VAL A 1 81 ? -13.105 -5.316 1.082 1.00 90.94 81 VAL A N 1
ATOM 615 C CA . VAL A 1 81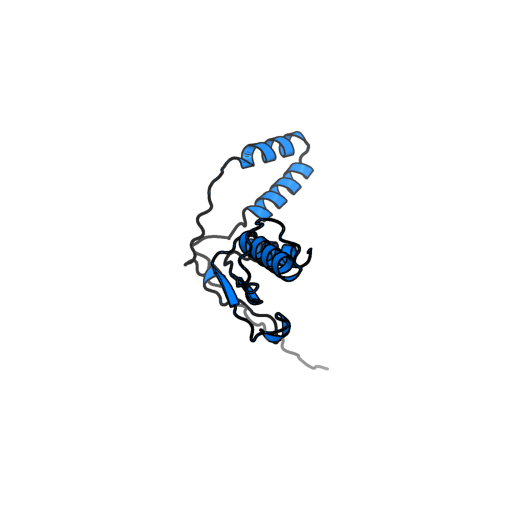 ? -11.701 -5.233 1.526 1.00 90.94 81 VAL A CA 1
ATOM 616 C C . VAL A 1 81 ? -11.572 -4.900 3.010 1.00 90.94 81 VAL A C 1
ATOM 618 O O . VAL A 1 81 ? -10.669 -5.420 3.663 1.00 90.94 81 VAL A O 1
ATOM 621 N N . TYR A 1 82 ? -12.437 -4.035 3.544 1.00 93.25 82 TYR A N 1
ATOM 622 C CA . TYR A 1 82 ? -12.401 -3.632 4.949 1.00 93.25 82 TYR A CA 1
ATOM 623 C C . TYR A 1 82 ? -13.587 -4.210 5.718 1.00 93.25 82 TYR A C 1
ATOM 625 O O . TYR A 1 82 ? -14.727 -4.043 5.291 1.00 93.25 82 TYR A O 1
ATOM 633 N N . ASP A 1 83 ? -13.311 -4.805 6.883 1.00 93.00 83 ASP A N 1
ATOM 634 C CA . ASP A 1 83 ? -14.342 -5.329 7.793 1.00 93.00 83 ASP A CA 1
ATOM 635 C C . ASP A 1 83 ? -15.310 -4.230 8.255 1.00 93.00 83 ASP A C 1
ATOM 637 O O . ASP A 1 83 ? -16.514 -4.449 8.360 1.00 93.00 83 ASP A O 1
ATOM 641 N N . ASP A 1 84 ? -14.774 -3.037 8.527 1.00 95.12 84 ASP A N 1
ATOM 642 C CA . ASP A 1 84 ? -15.546 -1.846 8.868 1.00 95.12 84 ASP A CA 1
ATOM 643 C C . ASP A 1 84 ? -15.023 -0.634 8.078 1.00 95.12 84 ASP A C 1
ATOM 645 O O . ASP A 1 84 ? -14.061 0.027 8.489 1.00 95.12 84 ASP A O 1
ATOM 649 N N . PRO A 1 85 ? -15.642 -0.315 6.928 1.00 95.44 85 PRO A N 1
ATOM 650 C CA . PRO A 1 85 ? -15.270 0.837 6.112 1.00 95.44 85 PRO A CA 1
ATOM 651 C C . PRO A 1 85 ? -15.519 2.197 6.777 1.00 95.44 85 PRO A C 1
ATOM 653 O O . PRO A 1 85 ? -15.077 3.207 6.234 1.00 95.44 85 PRO A O 1
ATOM 656 N N . SER A 1 86 ? -16.219 2.253 7.919 1.00 95.19 86 SER A N 1
ATOM 657 C CA . SER A 1 86 ? -16.477 3.507 8.639 1.00 95.19 86 SER A CA 1
ATOM 658 C C . SER A 1 86 ? -15.305 3.956 9.519 1.00 95.19 86 SER A C 1
ATOM 660 O O . SER A 1 86 ? -15.265 5.110 9.952 1.00 95.19 86 SER A O 1
ATOM 662 N N . LEU A 1 87 ? -14.328 3.072 9.757 1.00 95.00 87 LEU A N 1
ATOM 663 C CA . LEU A 1 87 ? -13.134 3.404 10.527 1.00 95.00 87 LEU A CA 1
ATOM 664 C C . LEU A 1 87 ? -12.274 4.461 9.813 1.00 95.00 87 LEU A C 1
ATOM 666 O O . LEU A 1 87 ? -12.190 4.466 8.579 1.00 95.00 87 LEU A O 1
ATOM 670 N N . PRO A 1 88 ? -11.553 5.315 10.569 1.00 94.94 88 PRO A N 1
ATOM 671 C CA . PRO A 1 88 ? -10.588 6.244 9.994 1.00 94.94 88 PRO A CA 1
ATOM 672 C C . PRO A 1 88 ? -9.572 5.532 9.094 1.00 94.94 88 PRO A C 1
ATOM 674 O O . PRO A 1 88 ? -9.096 4.442 9.417 1.00 94.94 88 PRO A O 1
ATOM 677 N N . LEU A 1 89 ? -9.210 6.168 7.980 1.00 94.62 89 LEU A N 1
ATOM 678 C CA . LEU A 1 89 ? -8.300 5.608 6.984 1.00 94.62 89 LEU A CA 1
ATOM 679 C C . LEU A 1 89 ? -6.919 6.265 7.063 1.00 94.62 89 LEU A C 1
ATOM 681 O O . LEU A 1 89 ? -6.787 7.480 6.920 1.00 94.62 89 LEU A O 1
ATOM 685 N N . HIS A 1 90 ? -5.876 5.455 7.219 1.00 95.12 90 HIS A N 1
ATOM 686 C CA . HIS A 1 90 ? -4.491 5.883 7.066 1.00 95.12 90 HIS A CA 1
ATOM 687 C C . HIS A 1 90 ? -3.999 5.576 5.645 1.00 95.12 90 HIS A C 1
ATOM 689 O O . HIS A 1 90 ? -3.948 4.412 5.241 1.00 95.12 90 HIS A O 1
ATOM 695 N N . VAL A 1 91 ? -3.619 6.615 4.897 1.00 95.81 91 VAL A N 1
ATOM 696 C CA . VAL A 1 91 ? -3.191 6.506 3.493 1.00 95.81 91 VAL A CA 1
ATOM 697 C C . VAL A 1 91 ? -1.691 6.772 3.365 1.00 95.81 91 VAL A C 1
ATOM 699 O O . VAL A 1 91 ? -1.214 7.823 3.787 1.00 95.81 91 VAL A O 1
ATOM 702 N N . ASP A 1 92 ? -0.960 5.843 2.744 1.00 96.12 92 ASP A N 1
ATOM 703 C CA . ASP A 1 92 ? 0.466 5.976 2.412 1.00 96.12 92 ASP A CA 1
ATOM 704 C C . ASP A 1 92 ? 0.652 6.034 0.886 1.00 96.12 92 ASP A C 1
ATOM 706 O O . ASP A 1 92 ? 0.447 5.041 0.177 1.00 96.12 92 ASP A O 1
ATOM 710 N N . ILE A 1 93 ? 1.007 7.214 0.371 1.00 93.88 93 ILE A N 1
ATOM 711 C CA . ILE A 1 93 ? 1.202 7.472 -1.062 1.00 93.88 93 ILE A CA 1
ATOM 712 C C . ILE A 1 93 ? 2.664 7.214 -1.423 1.00 93.88 93 ILE A C 1
ATOM 714 O O . ILE A 1 93 ? 3.571 7.864 -0.910 1.00 93.88 93 ILE A O 1
ATOM 718 N N . GLY A 1 94 ? 2.897 6.303 -2.366 1.00 92.50 94 GLY A N 1
ATOM 719 C CA . GLY A 1 94 ? 4.240 5.825 -2.683 1.00 92.50 94 GLY A CA 1
ATOM 720 C C . GLY A 1 94 ? 4.747 4.813 -1.654 1.00 92.50 94 GLY A C 1
ATOM 721 O O . GLY A 1 94 ? 5.940 4.800 -1.345 1.00 92.50 94 GLY A O 1
ATOM 722 N N . CYS A 1 95 ? 3.858 3.946 -1.151 1.00 94.56 95 CYS A N 1
ATOM 723 C CA . CYS A 1 95 ? 4.127 3.019 -0.042 1.00 94.56 95 CYS A CA 1
ATOM 724 C C . CYS A 1 95 ? 5.240 1.987 -0.329 1.00 94.56 95 CYS A C 1
ATOM 726 O O . CYS A 1 95 ? 5.694 1.253 0.562 1.00 94.56 95 CYS A O 1
ATOM 728 N N . GLY A 1 96 ? 5.705 1.892 -1.581 1.00 93.50 96 GLY A N 1
ATOM 729 C CA . GLY A 1 96 ? 6.760 0.979 -1.980 1.00 93.50 96 GLY A CA 1
ATOM 730 C C . GLY A 1 96 ? 6.373 -0.459 -1.668 1.00 93.50 96 GLY A C 1
ATOM 731 O O . GLY A 1 96 ? 5.323 -0.955 -2.052 1.00 93.50 96 GLY A O 1
ATOM 732 N N . LYS A 1 97 ? 7.234 -1.149 -0.921 1.00 92.81 97 LYS A N 1
ATOM 733 C CA . LYS A 1 97 ? 7.002 -2.544 -0.521 1.00 92.81 97 LYS A CA 1
ATOM 734 C C . LYS A 1 97 ? 5.988 -2.692 0.629 1.00 92.81 97 LYS A C 1
ATOM 736 O O . LYS A 1 97 ? 5.893 -3.789 1.178 1.00 92.81 97 LYS A O 1
ATOM 741 N N . GLY A 1 98 ? 5.328 -1.614 1.064 1.00 94.94 98 GLY A N 1
ATOM 742 C CA . GLY A 1 98 ? 4.353 -1.601 2.164 1.00 94.94 98 GLY A CA 1
ATOM 743 C C . GLY A 1 98 ? 4.956 -1.781 3.562 1.00 94.94 98 GLY A C 1
ATOM 744 O O . GLY A 1 98 ? 4.241 -2.088 4.507 1.00 94.94 98 GLY A O 1
ATOM 745 N N . GLY A 1 99 ? 6.280 -1.647 3.713 1.00 95.00 99 GLY A N 1
ATOM 746 C CA . GLY A 1 99 ? 6.969 -1.934 4.978 1.00 95.00 99 GLY A CA 1
ATOM 747 C C . GLY A 1 99 ? 6.472 -1.078 6.143 1.00 95.00 99 GLY A C 1
ATOM 748 O O . GLY A 1 99 ? 6.168 -1.624 7.197 1.00 95.00 99 GLY A O 1
ATOM 749 N N . PHE A 1 100 ? 6.336 0.228 5.909 1.00 95.12 100 PHE A N 1
ATOM 750 C CA . PHE A 1 100 ? 5.859 1.178 6.907 1.00 95.12 100 PHE A CA 1
ATOM 751 C C . PHE A 1 100 ? 4.435 0.851 7.379 1.00 95.12 100 PHE A C 1
ATOM 753 O O . PHE A 1 100 ? 4.229 0.635 8.570 1.00 95.12 100 PHE A O 1
ATOM 760 N N . LEU A 1 101 ? 3.475 0.722 6.454 1.00 94.94 101 LEU A N 1
ATOM 761 C CA . LEU A 1 101 ? 2.086 0.381 6.787 1.00 94.94 101 LEU A CA 1
ATOM 762 C C . LEU A 1 101 ? 1.959 -0.945 7.550 1.00 94.94 101 LEU A C 1
ATOM 764 O O . LEU A 1 101 ? 1.233 -1.012 8.536 1.00 94.94 101 LEU A O 1
ATOM 768 N N . LEU A 1 102 ? 2.679 -1.990 7.128 1.00 94.06 102 LEU A N 1
ATOM 769 C CA . LEU A 1 102 ? 2.643 -3.302 7.789 1.00 94.06 102 LEU A CA 1
ATOM 770 C C . LEU A 1 102 ? 3.202 -3.256 9.217 1.00 94.06 102 LEU A C 1
ATOM 772 O O . LEU A 1 102 ? 2.722 -3.966 10.103 1.00 94.06 102 LEU A O 1
ATOM 776 N N . GLU A 1 103 ? 4.244 -2.458 9.441 1.00 94.19 103 GLU A N 1
ATOM 777 C CA . GLU A 1 103 ? 4.810 -2.248 10.770 1.00 94.19 103 GLU A CA 1
ATOM 778 C C . GLU A 1 103 ? 3.857 -1.441 11.653 1.00 94.19 103 GLU A C 1
ATOM 780 O O . GLU A 1 103 ? 3.588 -1.850 12.784 1.00 94.19 103 GLU A O 1
ATOM 785 N N . LEU A 1 104 ? 3.303 -0.351 11.114 1.00 92.94 104 LEU A N 1
ATOM 786 C CA . LEU A 1 104 ? 2.349 0.513 11.798 1.00 92.94 104 LEU A CA 1
ATOM 787 C C . LEU A 1 104 ? 1.100 -0.262 12.227 1.00 92.94 104 LEU A C 1
ATOM 789 O O . LEU A 1 104 ? 0.779 -0.275 13.413 1.00 92.94 104 LEU A O 1
ATOM 793 N N . ALA A 1 105 ? 0.444 -0.955 11.293 1.00 92.25 105 ALA A N 1
ATOM 794 C CA . ALA A 1 105 ? -0.739 -1.767 11.567 1.00 92.25 105 ALA A CA 1
ATOM 795 C C . ALA A 1 105 ? -0.437 -2.869 12.594 1.00 92.25 105 ALA A C 1
ATOM 797 O O . ALA A 1 105 ? -1.180 -3.060 13.554 1.00 92.25 105 ALA A O 1
ATOM 798 N N . GLY A 1 106 ? 0.709 -3.545 12.457 1.00 90.94 106 GLY A N 1
ATOM 799 C CA . GLY A 1 106 ? 1.135 -4.556 13.421 1.00 90.94 106 GLY A CA 1
ATOM 800 C C . GLY A 1 106 ? 1.400 -3.989 14.819 1.00 90.94 106 GLY A C 1
ATOM 801 O O . GLY A 1 106 ? 1.133 -4.671 15.806 1.00 90.94 106 GLY A O 1
ATOM 802 N N . ARG A 1 107 ? 1.931 -2.763 14.928 1.00 90.44 107 ARG A N 1
ATOM 803 C CA . ARG A 1 107 ? 2.140 -2.093 16.219 1.00 90.44 107 ARG A CA 1
ATOM 804 C C . ARG A 1 107 ? 0.808 -1.736 16.872 1.00 90.44 107 ARG A C 1
ATOM 806 O O . ARG A 1 107 ? 0.627 -2.070 18.036 1.00 90.44 107 ARG A O 1
ATOM 813 N N . ARG A 1 108 ? -0.127 -1.159 16.111 1.00 89.00 108 ARG A N 1
ATOM 814 C CA . ARG A 1 108 ? -1.479 -0.823 16.588 1.00 89.00 108 ARG A CA 1
ATOM 815 C C . ARG A 1 108 ? -2.239 -2.052 17.078 1.00 89.00 108 ARG A C 1
ATOM 817 O O . ARG A 1 108 ? -2.779 -2.024 18.173 1.00 89.00 108 ARG A O 1
ATOM 824 N N . LEU A 1 109 ? -2.154 -3.167 16.354 1.00 86.44 109 LEU A N 1
ATOM 825 C CA . LEU A 1 109 ? -2.777 -4.421 16.779 1.00 86.44 109 LEU A CA 1
ATOM 826 C C . LEU A 1 109 ? -2.207 -4.960 18.106 1.00 86.44 109 LEU A C 1
ATOM 828 O O . LEU A 1 109 ? -2.942 -5.523 18.911 1.00 86.44 109 LEU A O 1
ATOM 832 N N . ARG A 1 110 ? -0.897 -4.813 18.350 1.00 86.06 110 ARG A N 1
ATOM 833 C CA . ARG A 1 110 ? -0.279 -5.212 19.631 1.00 86.06 110 ARG A CA 1
ATOM 834 C C . ARG A 1 110 ? -0.643 -4.266 20.772 1.00 86.06 110 ARG A C 1
ATOM 836 O O . ARG A 1 110 ? -0.836 -4.730 21.891 1.00 86.06 110 ARG A O 1
ATOM 843 N N . GLU A 1 111 ? -0.731 -2.967 20.487 1.00 84.12 111 GLU A N 1
ATOM 844 C CA . GLU A 1 111 ? -1.219 -1.951 21.430 1.00 84.12 111 GLU A CA 1
ATOM 845 C C . GLU A 1 111 ? -2.668 -2.276 21.851 1.00 84.12 111 GLU A C 1
ATOM 847 O O . GLU A 1 111 ? -2.951 -2.333 23.043 1.00 84.12 111 GLU A O 1
ATOM 852 N N . GLU A 1 112 ? -3.549 -2.617 20.900 1.00 80.25 112 GLU A N 1
ATOM 853 C CA . GLU A 1 112 ? -4.932 -3.059 21.164 1.00 80.25 112 GLU A CA 1
ATOM 854 C C . GLU A 1 112 ? -5.010 -4.339 22.015 1.00 80.25 112 GLU A C 1
ATOM 856 O O . GLU A 1 112 ? -5.892 -4.469 22.861 1.00 80.25 112 GLU A O 1
ATOM 861 N N . LYS A 1 113 ? -4.081 -5.285 21.819 1.00 80.31 113 LYS A N 1
ATOM 862 C CA . LYS A 1 113 ? -4.001 -6.536 22.597 1.00 80.31 113 LYS A CA 1
ATOM 863 C C . LYS A 1 113 ? -3.334 -6.378 23.969 1.00 80.31 113 LYS A C 1
ATOM 865 O O . LYS A 1 113 ? -3.244 -7.357 24.705 1.00 80.31 113 LYS A O 1
ATOM 870 N N . GLY A 1 114 ? -2.845 -5.186 24.315 1.00 73.31 114 GLY A N 1
ATOM 871 C CA . GLY A 1 114 ? -2.129 -4.946 25.572 1.00 73.31 114 GLY A CA 1
ATOM 872 C C . GLY A 1 114 ? -0.728 -5.572 25.631 1.00 73.31 114 GLY A C 1
ATOM 873 O O . GLY A 1 114 ? -0.149 -5.686 26.706 1.00 73.31 114 GLY A O 1
AT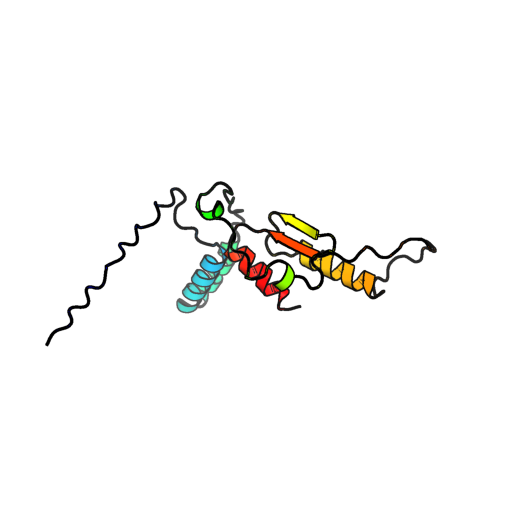OM 874 N N . GLU A 1 115 ? -0.154 -5.966 24.490 1.00 67.56 115 GLU A N 1
ATOM 875 C CA . GLU A 1 115 ? 1.168 -6.616 24.397 1.00 67.56 115 GLU A CA 1
ATOM 876 C C . GLU A 1 115 ? 2.325 -5.600 24.256 1.00 67.56 115 GLU A C 1
ATOM 878 O O . GLU A 1 115 ? 3.494 -5.968 24.116 1.00 67.56 115 GLU A O 1
ATOM 883 N N . GLY A 1 116 ? 2.018 -4.300 24.288 1.00 57.72 116 GLY A N 1
ATOM 884 C CA . GLY A 1 116 ? 2.981 -3.201 24.218 1.00 57.72 116 GLY A CA 1
ATOM 885 C C . GLY A 1 116 ? 3.636 -2.893 25.566 1.00 57.72 116 GLY A C 1
ATOM 886 O O . GLY A 1 116 ? 3.358 -1.863 26.168 1.00 57.72 116 GLY A O 1
ATOM 887 N N . GLY A 1 117 ? 4.519 -3.767 26.048 1.00 56.06 117 GLY A N 1
ATOM 888 C CA . GLY A 1 117 ? 5.353 -3.474 27.216 1.00 56.06 117 GLY A CA 1
ATOM 889 C C . GLY A 1 117 ? 6.404 -2.402 26.906 1.00 56.06 117 GLY A C 1
ATOM 890 O O . GLY A 1 117 ? 7.327 -2.657 26.134 1.00 56.06 117 GLY A O 1
ATOM 891 N N . GLY A 1 118 ? 6.296 -1.218 27.519 1.00 49.59 118 GLY A N 1
ATOM 892 C CA . GLY A 1 118 ? 7.337 -0.193 27.403 1.00 49.59 118 GLY A CA 1
ATOM 893 C C . GLY A 1 118 ? 6.995 1.194 27.943 1.00 49.59 118 GLY A C 1
ATOM 894 O O . GLY A 1 118 ? 7.107 2.163 27.202 1.00 49.59 118 GLY A O 1
ATOM 895 N N . GLY A 1 119 ? 6.630 1.302 29.221 1.00 44.59 119 GLY A N 1
ATOM 896 C CA . GLY A 1 119 ? 6.546 2.588 29.918 1.00 44.59 119 GLY A CA 1
ATOM 897 C C . GLY A 1 119 ? 5.688 2.503 31.169 1.00 44.59 119 GLY A C 1
ATOM 898 O O . GLY A 1 119 ? 4.500 2.777 31.111 1.00 44.59 119 GLY A O 1
ATOM 899 N N . GLY A 1 120 ? 6.282 2.107 32.297 1.00 43.69 120 GLY A N 1
ATOM 900 C CA . GLY A 1 120 ? 5.651 2.193 33.615 1.00 43.69 120 GLY A CA 1
ATOM 901 C C . GLY A 1 120 ? 5.521 3.646 34.073 1.00 43.69 120 GLY A C 1
ATOM 902 O O . GLY A 1 120 ? 6.238 4.072 34.974 1.00 43.69 120 GLY A O 1
ATOM 903 N N . GLY A 1 121 ? 4.652 4.405 33.412 1.00 47.47 121 GLY A N 1
ATOM 904 C CA . GLY A 1 121 ? 4.122 5.675 33.886 1.00 47.47 121 GLY A CA 1
ATOM 905 C C . GLY A 1 121 ? 2.659 5.461 34.248 1.00 47.47 121 GLY A C 1
ATOM 906 O O . GLY A 1 121 ? 1.911 4.899 33.453 1.00 47.47 121 GLY A O 1
ATOM 907 N N . ASN A 1 122 ? 2.264 5.864 35.454 1.00 50.31 122 ASN A N 1
ATOM 908 C CA . ASN A 1 122 ? 0.863 5.927 35.872 1.00 50.31 122 ASN A CA 1
ATOM 909 C C . ASN A 1 122 ? 0.164 7.090 35.142 1.00 50.31 122 ASN A C 1
ATOM 911 O O . ASN A 1 122 ? -0.218 8.076 35.766 1.00 50.31 122 ASN A O 1
ATOM 915 N N . ASP A 1 123 ? 0.069 7.004 33.818 1.00 56.69 123 ASP A N 1
ATOM 916 C CA . ASP A 1 123 ? -0.703 7.924 32.989 1.00 56.69 123 ASP A CA 1
ATOM 917 C C . ASP A 1 123 ? -2.039 7.236 32.672 1.00 56.69 123 ASP A C 1
ATOM 919 O O . ASP A 1 123 ? -2.254 6.719 31.576 1.00 56.69 123 ASP A O 1
ATOM 923 N N . ASP A 1 124 ? -2.932 7.196 33.665 1.00 57.94 124 ASP A N 1
ATOM 924 C CA . ASP A 1 124 ? -4.254 6.542 33.630 1.00 57.94 124 ASP A CA 1
ATOM 925 C C . ASP A 1 124 ? -5.246 7.145 32.592 1.00 57.94 124 ASP A C 1
ATOM 927 O O . ASP A 1 124 ? -6.436 6.838 32.621 1.00 57.94 124 ASP A O 1
ATOM 931 N N . ASP A 1 125 ? -4.778 7.991 31.662 1.00 60.59 125 ASP A N 1
ATOM 932 C CA . ASP A 1 125 ? -5.590 8.739 30.682 1.00 60.59 125 ASP A CA 1
ATOM 933 C C . ASP A 1 125 ? -5.129 8.571 29.216 1.00 60.59 125 ASP A C 1
ATOM 935 O O . ASP A 1 125 ? -5.532 9.319 28.326 1.00 60.59 125 ASP A O 1
ATOM 939 N N . VAL A 1 126 ? -4.282 7.582 28.903 1.00 63.38 126 VAL A N 1
ATOM 940 C CA . VAL A 1 126 ? -3.956 7.272 27.497 1.00 63.38 126 VAL A CA 1
ATOM 941 C C . VAL A 1 126 ? -4.882 6.169 26.992 1.00 63.38 126 VAL A C 1
ATOM 943 O O . VAL A 1 126 ? -4.551 4.984 27.015 1.00 63.38 126 VAL A O 1
ATOM 946 N N . SER A 1 127 ? -6.069 6.569 26.526 1.00 67.94 127 SER A N 1
ATOM 947 C CA . SER A 1 127 ? -6.961 5.689 25.761 1.00 67.94 127 SER A CA 1
ATOM 948 C C . SER A 1 127 ? -6.188 5.050 24.596 1.00 67.94 127 SER A C 1
ATOM 950 O O . SER A 1 127 ? -5.418 5.757 23.928 1.00 67.94 127 SER A O 1
ATOM 952 N N . PRO A 1 128 ? -6.354 3.738 24.328 1.00 67.94 128 PRO A N 1
ATOM 953 C CA . PRO A 1 128 ? -5.693 3.106 23.198 1.00 67.94 128 PRO A CA 1
ATOM 954 C C . PRO A 1 128 ? -6.035 3.862 21.906 1.00 67.94 128 PRO A C 1
ATOM 956 O O . PRO A 1 128 ? -7.151 4.372 21.750 1.00 67.94 128 PRO A O 1
ATOM 959 N N . PRO A 1 129 ? -5.082 3.967 20.966 1.00 71.12 129 PRO A N 1
ATOM 960 C CA . PRO A 1 129 ? -5.335 4.633 19.699 1.00 71.12 129 PRO A CA 1
ATOM 961 C C . PRO A 1 129 ? -6.526 3.967 18.994 1.00 71.12 129 PRO A C 1
ATOM 963 O O . PRO A 1 129 ? -6.660 2.743 19.050 1.00 71.12 129 PRO A O 1
ATOM 966 N N . PRO A 1 130 ? -7.391 4.742 18.318 1.00 82.12 130 PRO A N 1
ATOM 967 C CA . PRO A 1 130 ? -8.555 4.179 17.651 1.00 82.12 130 PRO A CA 1
ATOM 968 C C . PRO A 1 130 ? -8.130 3.202 16.550 1.00 82.12 130 PRO A C 1
ATOM 970 O O . PRO A 1 130 ? -7.127 3.426 15.864 1.00 82.12 130 PRO A O 1
ATOM 973 N N . ARG A 1 131 ? -8.932 2.148 16.358 1.00 90.56 131 ARG A N 1
ATOM 974 C CA . ARG A 1 131 ? -8.803 1.215 15.230 1.00 90.56 131 ARG A CA 1
ATOM 975 C C . ARG A 1 131 ? -8.864 1.990 13.914 1.00 90.56 131 ARG A C 1
ATOM 977 O O . ARG A 1 131 ? -9.646 2.932 13.783 1.00 90.56 131 ARG A O 1
ATOM 984 N N . MET A 1 132 ? -8.051 1.590 12.941 1.00 93.75 132 MET A N 1
ATOM 985 C CA . MET A 1 132 ? -7.972 2.253 11.638 1.00 93.75 132 MET A CA 1
ATOM 986 C C . MET A 1 132 ? -7.893 1.250 10.493 1.00 93.75 132 MET A C 1
ATOM 988 O O . MET A 1 132 ? -7.345 0.158 10.639 1.00 93.75 132 MET A O 1
ATOM 992 N N . ASN A 1 133 ? -8.373 1.681 9.331 1.00 95.69 133 ASN A N 1
ATOM 993 C CA . ASN A 1 133 ? -8.100 1.049 8.050 1.00 95.69 133 ASN A CA 1
ATOM 994 C C . ASN A 1 133 ? -6.771 1.570 7.484 1.00 95.69 133 ASN A C 1
ATOM 996 O O . ASN A 1 133 ? -6.386 2.717 7.718 1.00 95.69 133 ASN A O 1
ATOM 1000 N N . TYR A 1 134 ? -6.077 0.749 6.695 1.00 95.31 134 TYR A N 1
ATOM 1001 C CA . TYR A 1 134 ? -4.801 1.109 6.069 1.00 95.31 134 TYR A CA 1
ATOM 1002 C C . TYR A 1 134 ? -4.875 0.929 4.553 1.00 95.31 134 TYR A C 1
ATOM 1004 O O . TYR A 1 134 ? -5.323 -0.114 4.072 1.00 95.31 134 TYR A O 1
ATOM 1012 N N . LEU A 1 135 ? -4.412 1.927 3.798 1.00 94.62 135 LEU A N 1
ATOM 1013 C CA . LEU A 1 135 ? -4.348 1.894 2.336 1.00 94.62 135 LEU A CA 1
ATOM 1014 C C . LEU A 1 135 ? -2.972 2.346 1.849 1.00 94.62 135 LEU A C 1
ATOM 1016 O O . LEU A 1 135 ? -2.550 3.474 2.097 1.00 94.62 135 LEU A O 1
ATOM 1020 N N . GLY A 1 136 ? -2.283 1.468 1.124 1.00 94.75 136 GLY A N 1
ATOM 1021 C CA . GLY A 1 136 ? -1.036 1.797 0.440 1.00 94.75 136 GLY A CA 1
ATOM 1022 C C . GLY A 1 136 ? -1.265 1.996 -1.052 1.00 94.75 136 GLY A C 1
ATOM 1023 O O . GLY A 1 136 ? -1.825 1.115 -1.700 1.00 94.75 136 GLY A O 1
ATOM 1024 N N . LEU A 1 137 ? -0.790 3.116 -1.598 1.00 93.06 137 LEU A N 1
ATOM 1025 C CA . LEU A 1 137 ? -0.851 3.422 -3.028 1.00 93.06 137 LEU A CA 1
ATOM 1026 C C . LEU A 1 137 ? 0.555 3.383 -3.631 1.00 93.06 137 LEU A C 1
ATOM 1028 O O . LEU A 1 137 ? 1.454 4.091 -3.180 1.00 93.06 137 LEU A O 1
ATOM 1032 N N . GLU A 1 138 ? 0.760 2.575 -4.667 1.00 92.56 138 GLU A N 1
ATOM 1033 C CA . GLU A 1 138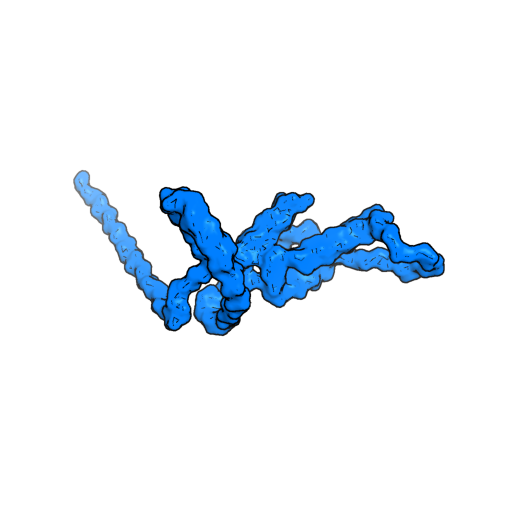 ? 2.042 2.451 -5.364 1.00 92.56 138 GLU A CA 1
ATOM 1034 C C . GLU A 1 138 ? 1.804 2.346 -6.869 1.00 92.56 138 GLU A C 1
ATOM 1036 O O . GLU A 1 138 ? 1.106 1.454 -7.342 1.00 92.56 138 GLU A O 1
ATOM 1041 N N . ILE A 1 139 ? 2.422 3.260 -7.615 1.00 89.88 139 ILE A N 1
ATOM 1042 C CA . ILE A 1 139 ? 2.229 3.387 -9.061 1.00 89.88 139 ILE A CA 1
ATOM 1043 C C . ILE A 1 139 ? 2.979 2.324 -9.863 1.00 89.88 139 ILE A C 1
ATOM 1045 O O . ILE A 1 139 ? 2.636 2.070 -11.010 1.00 89.88 139 ILE A O 1
ATOM 1049 N N . ARG A 1 140 ? 4.020 1.696 -9.303 1.00 88.38 140 ARG A N 1
ATOM 1050 C CA . ARG A 1 140 ? 4.754 0.621 -9.981 1.00 88.38 140 ARG A CA 1
ATOM 1051 C C . ARG A 1 140 ? 4.025 -0.710 -9.777 1.00 88.38 140 ARG A C 1
ATOM 1053 O O . ARG A 1 140 ? 4.119 -1.259 -8.674 1.00 88.38 140 ARG A O 1
ATOM 1060 N N . PRO A 1 141 ? 3.436 -1.320 -10.824 1.00 85.44 141 PRO A N 1
ATOM 1061 C CA . PRO A 1 141 ? 2.599 -2.512 -10.662 1.00 85.44 141 PRO A CA 1
ATOM 1062 C C . PRO A 1 141 ? 3.331 -3.672 -9.981 1.00 85.44 141 PRO A C 1
ATOM 1064 O O . PRO A 1 141 ? 2.842 -4.227 -9.006 1.00 85.44 141 PRO A O 1
ATOM 1067 N N . GLY A 1 142 ? 4.571 -3.966 -10.393 1.00 85.88 142 GLY A N 1
ATOM 1068 C CA . GLY A 1 142 ? 5.356 -5.044 -9.777 1.00 85.88 142 GLY A CA 1
ATOM 1069 C C . GLY A 1 142 ? 5.685 -4.812 -8.296 1.00 85.88 142 GLY A C 1
ATOM 1070 O O . GLY A 1 142 ? 5.814 -5.766 -7.532 1.00 85.88 142 GLY A O 1
ATOM 1071 N N . VAL A 1 143 ? 5.797 -3.552 -7.861 1.00 88.75 143 VAL A N 1
ATOM 1072 C CA . VAL A 1 143 ? 6.023 -3.227 -6.445 1.00 88.75 143 VAL A CA 1
ATOM 1073 C C . VAL A 1 143 ? 4.713 -3.322 -5.660 1.00 88.75 143 VAL A C 1
ATOM 1075 O O . VAL A 1 143 ? 4.723 -3.878 -4.563 1.00 88.75 143 VAL A O 1
ATOM 1078 N N . ALA A 1 144 ? 3.596 -2.871 -6.238 1.00 89.06 144 ALA A N 1
ATOM 1079 C CA . ALA A 1 144 ? 2.265 -3.002 -5.652 1.00 89.06 144 ALA A CA 1
ATOM 1080 C C . ALA A 1 144 ? 1.855 -4.477 -5.468 1.00 89.06 144 ALA A C 1
ATOM 1082 O O . ALA A 1 144 ? 1.456 -4.868 -4.371 1.00 89.06 144 ALA A O 1
ATOM 1083 N N . THR A 1 145 ? 2.047 -5.329 -6.484 1.00 88.75 145 THR A N 1
ATOM 1084 C CA . THR A 1 145 ? 1.810 -6.782 -6.391 1.00 88.75 145 THR A CA 1
ATOM 1085 C C . THR A 1 145 ? 2.655 -7.414 -5.287 1.00 88.75 145 THR A C 1
ATOM 1087 O O . THR A 1 145 ? 2.145 -8.185 -4.475 1.00 88.75 145 THR A O 1
ATOM 1090 N N . TYR A 1 146 ? 3.939 -7.048 -5.205 1.00 89.62 146 TYR A N 1
ATOM 1091 C CA . TYR A 1 146 ? 4.820 -7.529 -4.143 1.00 89.62 146 TYR A CA 1
ATOM 1092 C C . TYR A 1 146 ? 4.345 -7.091 -2.750 1.00 89.62 146 TYR A C 1
ATOM 1094 O O . TYR A 1 146 ? 4.362 -7.892 -1.817 1.00 89.62 146 TYR A O 1
ATOM 1102 N N . ALA A 1 147 ? 3.924 -5.832 -2.591 1.00 91.12 147 ALA A N 1
ATOM 1103 C CA . ALA A 1 147 ? 3.396 -5.325 -1.328 1.00 91.12 147 ALA A CA 1
ATOM 1104 C C . ALA A 1 147 ? 2.117 -6.072 -0.913 1.00 91.12 147 ALA A C 1
ATOM 1106 O O . ALA A 1 147 ? 2.031 -6.520 0.230 1.00 91.12 147 ALA A O 1
ATOM 1107 N N . ARG A 1 148 ? 1.179 -6.294 -1.845 1.00 88.88 148 ARG A N 1
ATOM 1108 C CA . ARG A 1 148 ? -0.054 -7.065 -1.612 1.00 88.88 148 ARG A CA 1
ATOM 1109 C C . ARG A 1 148 ? 0.237 -8.495 -1.149 1.00 88.88 148 ARG A C 1
ATOM 1111 O O . ARG A 1 148 ? -0.276 -8.914 -0.118 1.00 88.88 148 ARG A O 1
ATOM 1118 N N . ALA A 1 149 ? 1.142 -9.203 -1.826 1.00 89.31 149 ALA A N 1
ATOM 1119 C CA . ALA A 1 149 ? 1.520 -10.574 -1.464 1.00 89.31 149 ALA A CA 1
ATOM 1120 C C . ALA A 1 149 ? 2.177 -10.698 -0.072 1.00 89.31 149 ALA A C 1
ATOM 1122 O O . ALA A 1 149 ? 2.318 -11.799 0.460 1.00 89.31 149 ALA A O 1
ATOM 1123 N N . ARG A 1 150 ? 2.633 -9.589 0.530 1.00 90.25 150 ARG A N 1
ATOM 1124 C CA . ARG A 1 150 ? 3.130 -9.576 1.916 1.00 90.25 150 ARG A CA 1
ATOM 1125 C C . ARG A 1 150 ? 2.019 -9.466 2.952 1.00 90.25 150 ARG A C 1
ATOM 1127 O O . ARG A 1 150 ? 2.262 -9.871 4.086 1.00 90.25 150 ARG A O 1
ATOM 1134 N N . VAL A 1 151 ? 0.865 -8.911 2.585 1.00 86.44 151 VAL A N 1
ATOM 1135 C CA . VAL A 1 151 ? -0.311 -8.823 3.461 1.00 86.44 151 VAL A CA 1
ATOM 1136 C C . VAL A 1 151 ? -0.871 -10.225 3.696 1.00 86.44 151 VAL A C 1
ATOM 1138 O O . VAL A 1 151 ? -1.032 -10.616 4.839 1.00 86.44 151 VAL A O 1
ATOM 1141 N N . GLU A 1 152 ? -1.031 -11.020 2.634 1.00 77.44 152 GLU A N 1
ATOM 1142 C CA . GLU A 1 152 ? -1.581 -12.391 2.689 1.00 77.44 152 GLU A CA 1
ATOM 1143 C C . GLU A 1 152 ? -0.726 -13.392 3.493 1.00 77.44 152 GLU A C 1
ATOM 1145 O O . GLU A 1 152 ? -1.193 -14.467 3.851 1.00 77.44 152 GLU A O 1
ATOM 1150 N N . LYS A 1 153 ? 0.546 -13.070 3.763 1.00 66.19 153 LYS A N 1
ATOM 1151 C CA . LYS A 1 153 ? 1.490 -13.940 4.493 1.00 66.19 153 LYS A CA 1
ATOM 1152 C C . LYS A 1 153 ? 1.509 -13.710 6.008 1.00 66.19 153 LYS A C 1
ATOM 1154 O O . LYS A 1 153 ? 2.330 -14.331 6.684 1.00 66.19 153 LYS A O 1
ATOM 1159 N N . ARG A 1 154 ? 0.717 -12.772 6.522 1.00 58.41 154 ARG A N 1
ATOM 1160 C CA . ARG A 1 154 ? 0.650 -12.419 7.945 1.00 58.41 154 ARG A CA 1
ATOM 1161 C C . ARG A 1 154 ? -0.691 -12.810 8.530 1.00 58.41 154 ARG A C 1
ATOM 1163 O O . ARG A 1 154 ? -0.670 -13.169 9.725 1.00 58.41 154 ARG A O 1
#

Organism: Trieres chinensis (NCBI:txid1514140)

Sequence (154 aa):
ADEGGGAAEVEVEAPPGDDDGPYVNPWTAAELRLEAAVAEGGDAARRARRNNKNRFRQHVNPLARRFQMPTDLPDGWPNSVYDDPSLPLHVDIGCGKGGFLLELAGRRLREEKGEGGGGGGNDDDVSPPPRMNYLGLEIRPGVATYARARVEKR

Secondary structure (DSSP, 8-state):
------------PPPPP-TT-----TTHHHHHHHHHHHHT-HHHHHHHHHHTT--------TTSGGGSSPPPPPTTTTTTT-S-TTS-EEEEET-TTSHHHHHHHHHHHHHHTT---------TT-PPPPP-EEEEE-S-HHHHHHHHHHHTT-

Radius of gyration: 23.73 Å; chains: 1; bounding box: 57×37×82 Å

InterPro domains:
  IPR003358 tRNA (guanine-N-7) methyltransferase, Trmb type [PS51625] (44-154)
  IPR003358 tRNA (guanine-N-7) methyltransferase, Trmb type [PTHR23417] (46-153)
  IPR029063 S-adenosyl-L-methionine-dependent methyltransferase superfamily [G3DSA:3.40.50.150] (45-154)
  IPR029063 S-adenosyl-L-methionine-dependent methyltransferase superfamily [SSF53335] (91-152)